Protein AF-F0GF31-F1 (afdb_monomer_lite)

Foldseek 3Di:
DDCPPPVNVPDPDDPDLDDPDAPPPVPPDHDSSVVSVVVVVVVVVVVVCVVVVPDLVNVLVVCVVDPSVCVSPDDCVNPDDDDQLDQDDDPPDDPVSSVVSCVVSVVDDD

Structure (mmCIF, N/CA/C/O backbone):
data_AF-F0GF31-F1
#
_entr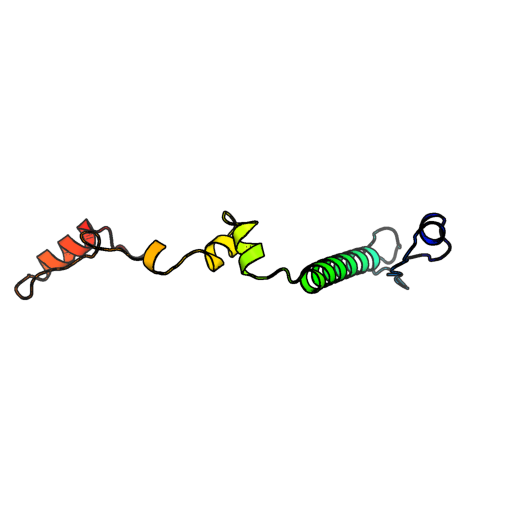y.id   AF-F0GF31-F1
#
loop_
_atom_site.group_PDB
_atom_site.id
_atom_site.type_symbol
_atom_site.label_atom_id
_atom_site.label_alt_id
_atom_site.label_comp_id
_atom_site.label_asym_id
_atom_site.label_entity_id
_atom_site.label_seq_id
_atom_site.pdbx_PDB_ins_code
_atom_site.Cartn_x
_atom_site.Cartn_y
_atom_site.Cartn_z
_atom_site.occupancy
_atom_site.B_iso_or_equiv
_atom_site.auth_seq_id
_atom_site.auth_comp_id
_atom_site.auth_asym_id
_atom_site.auth_atom_id
_atom_site.pdbx_PDB_model_num
ATOM 1 N N . GLY A 1 1 ? 16.012 -2.736 -18.466 1.00 73.81 1 GLY A N 1
ATOM 2 C CA . GLY A 1 1 ? 16.790 -1.653 -19.091 1.00 73.81 1 GLY A CA 1
ATOM 3 C C . GLY A 1 1 ? 17.545 -2.120 -20.324 1.00 73.81 1 GLY A C 1
ATOM 4 O O . GLY A 1 1 ? 17.311 -1.610 -21.408 1.00 73.81 1 GLY A O 1
ATOM 5 N N . ARG A 1 2 ? 18.488 -3.061 -20.182 1.00 85.38 2 ARG A N 1
ATOM 6 C CA . ARG A 1 2 ? 19.268 -3.594 -21.313 1.00 85.38 2 ARG A CA 1
ATOM 7 C C . ARG A 1 2 ? 19.182 -5.114 -21.330 1.00 85.38 2 ARG A C 1
ATOM 9 O O . ARG A 1 2 ? 19.712 -5.756 -20.424 1.00 85.38 2 ARG A O 1
ATOM 16 N N . ALA A 1 3 ? 18.500 -5.661 -22.334 1.00 86.56 3 ALA A N 1
ATOM 17 C CA . ALA A 1 3 ? 18.232 -7.094 -22.412 1.00 86.56 3 ALA A CA 1
ATOM 18 C C . ALA A 1 3 ? 19.513 -7.934 -22.523 1.00 86.56 3 ALA A C 1
ATOM 20 O O . ALA A 1 3 ? 19.618 -8.970 -21.883 1.00 86.56 3 ALA A O 1
ATOM 21 N N . GLU A 1 4 ? 20.512 -7.414 -23.234 1.00 92.19 4 GLU A N 1
ATOM 22 C CA . GLU A 1 4 ? 21.790 -8.094 -23.486 1.00 92.19 4 GLU A CA 1
ATOM 23 C C . GLU A 1 4 ? 22.864 -7.840 -22.415 1.00 92.19 4 GLU A C 1
ATOM 25 O O . GLU A 1 4 ? 24.018 -8.225 -22.576 1.00 92.19 4 GLU A O 1
ATOM 30 N N . SER A 1 5 ? 22.525 -7.165 -21.313 1.00 93.44 5 SER A N 1
ATOM 31 C CA . SER A 1 5 ? 23.463 -7.048 -20.187 1.00 93.44 5 SER A CA 1
ATOM 32 C C . SER A 1 5 ? 23.725 -8.416 -19.555 1.00 93.44 5 SER A C 1
ATOM 34 O O . SER A 1 5 ? 22.860 -9.284 -19.611 1.00 93.44 5 SER A O 1
ATOM 36 N N . SER A 1 6 ? 24.858 -8.588 -18.866 1.00 95.75 6 SER A N 1
ATOM 37 C CA . SER A 1 6 ? 25.172 -9.845 -18.168 1.00 95.75 6 SER A CA 1
ATOM 38 C C . SER A 1 6 ? 24.061 -10.290 -17.210 1.00 95.75 6 SER A C 1
ATOM 40 O O . SER A 1 6 ? 23.797 -11.476 -17.082 1.00 95.75 6 SER A O 1
ATOM 42 N N . LEU A 1 7 ? 23.377 -9.345 -16.553 1.00 92.81 7 LEU A N 1
ATOM 43 C CA . LEU A 1 7 ? 22.225 -9.656 -15.702 1.00 92.81 7 LEU A CA 1
ATOM 44 C C . LEU A 1 7 ? 21.021 -10.130 -16.530 1.00 92.81 7 LEU A C 1
ATOM 46 O O . LEU A 1 7 ? 20.323 -11.052 -16.130 1.00 92.81 7 LEU A O 1
ATOM 50 N N . GLY A 1 8 ? 20.777 -9.496 -17.679 1.00 92.94 8 GLY A N 1
ATOM 51 C CA . GLY A 1 8 ? 19.670 -9.836 -18.568 1.00 92.94 8 GLY A CA 1
ATOM 52 C C . GLY A 1 8 ? 19.831 -11.193 -19.249 1.00 92.94 8 GLY A C 1
ATOM 53 O O . GLY A 1 8 ? 18.834 -11.881 -19.427 1.00 92.94 8 GLY A O 1
ATOM 54 N N . THR A 1 9 ? 21.060 -11.597 -19.579 1.00 94.06 9 THR A N 1
ATOM 55 C CA . THR A 1 9 ? 21.347 -12.906 -20.187 1.00 94.06 9 THR A CA 1
ATOM 56 C C . THR A 1 9 ? 21.344 -14.055 -19.180 1.00 94.06 9 THR A C 1
ATOM 58 O O . THR A 1 9 ? 21.134 -15.197 -19.576 1.00 94.06 9 THR A O 1
ATOM 61 N N . LEU A 1 10 ? 21.568 -13.767 -17.893 1.00 95.75 10 LEU A N 1
ATOM 62 C CA . LEU A 1 10 ? 21.526 -14.748 -16.802 1.00 95.75 10 LEU A CA 1
ATOM 63 C C . LEU A 1 10 ? 20.141 -14.886 -16.146 1.00 95.75 10 LEU A C 1
ATOM 65 O O . LEU A 1 10 ? 19.959 -15.777 -15.322 1.00 95.75 10 LEU A O 1
ATOM 69 N N . ALA A 1 11 ? 19.186 -14.006 -16.456 1.00 94.81 11 ALA A N 1
ATOM 70 C CA . ALA A 1 11 ? 17.845 -14.040 -15.878 1.00 94.81 11 ALA A CA 1
ATOM 71 C C . ALA A 1 11 ? 16.901 -14.943 -16.685 1.00 94.81 11 ALA A C 1
ATOM 73 O O . ALA A 1 11 ? 16.856 -14.850 -17.909 1.00 94.81 11 ALA A O 1
ATOM 74 N N . ASP A 1 12 ? 16.069 -15.735 -16.000 1.00 95.56 12 ASP A N 1
ATOM 75 C CA . ASP A 1 12 ? 15.027 -16.550 -16.649 1.00 95.56 12 ASP A CA 1
ATOM 76 C C . ASP A 1 12 ? 13.960 -15.686 -17.338 1.00 95.56 12 ASP A C 1
ATOM 78 O O . ASP A 1 12 ? 13.418 -16.038 -18.385 1.00 95.56 12 ASP A O 1
ATOM 82 N N . VAL A 1 13 ? 13.648 -14.534 -16.737 1.00 93.62 13 VAL A N 1
ATOM 83 C CA . VAL A 1 13 ? 12.670 -13.570 -17.246 1.00 93.62 13 VAL A CA 1
ATOM 84 C C . VAL A 1 13 ? 13.229 -12.163 -17.097 1.00 93.62 13 VAL A C 1
ATOM 86 O O . VAL A 1 13 ? 13.663 -11.757 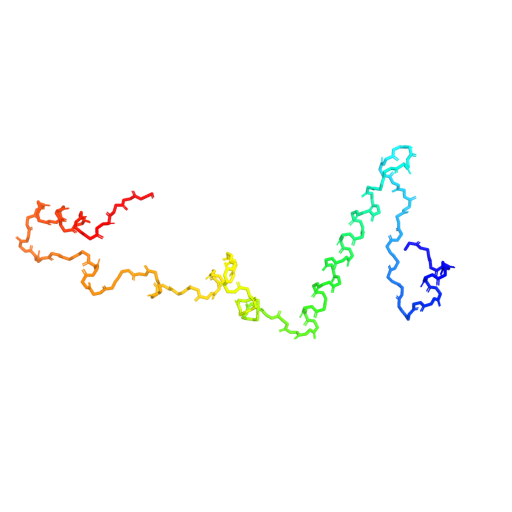-16.019 1.00 93.62 13 VAL A O 1
ATOM 89 N N . ASN A 1 14 ? 13.165 -11.387 -18.178 1.00 92.69 14 ASN A N 1
ATOM 90 C CA . ASN A 1 14 ? 13.612 -10.002 -18.194 1.00 92.69 14 ASN A CA 1
ATOM 91 C C . ASN A 1 14 ? 12.437 -9.044 -18.413 1.00 92.69 14 ASN A C 1
ATOM 93 O O . ASN A 1 14 ? 11.930 -8.898 -19.526 1.00 92.69 14 ASN A O 1
ATOM 97 N N . LEU A 1 15 ? 12.027 -8.354 -17.347 1.00 92.00 15 LEU A N 1
ATOM 98 C CA . LEU A 1 15 ? 11.026 -7.292 -17.416 1.00 92.00 15 LEU A CA 1
ATOM 99 C C . LEU A 1 15 ? 11.701 -5.979 -17.825 1.00 92.00 15 LEU A C 1
ATOM 101 O O . LEU A 1 15 ? 12.249 -5.232 -17.008 1.00 92.00 15 LEU A O 1
ATOM 105 N N . ASN A 1 16 ? 11.707 -5.703 -19.128 1.00 91.62 16 ASN A N 1
ATOM 106 C CA . ASN A 1 16 ? 12.460 -4.579 -19.662 1.00 91.62 16 ASN A CA 1
ATOM 107 C C . ASN A 1 16 ? 11.734 -3.226 -19.510 1.00 91.62 16 ASN A C 1
ATOM 109 O O . ASN A 1 16 ? 11.053 -2.779 -20.425 1.00 91.62 16 ASN A O 1
ATOM 113 N N . ALA A 1 17 ? 11.973 -2.517 -18.404 1.00 93.06 17 ALA A N 1
ATOM 114 C CA . ALA A 1 17 ? 11.552 -1.120 -18.214 1.00 93.06 17 ALA A CA 1
ATOM 115 C C . ALA A 1 17 ? 12.625 -0.103 -18.661 1.00 93.06 17 ALA A C 1
ATOM 117 O O . ALA A 1 17 ? 13.072 0.739 -17.883 1.00 93.06 17 ALA A O 1
ATOM 118 N N . ALA A 1 18 ? 13.130 -0.220 -19.892 1.00 93.00 18 ALA A N 1
ATOM 119 C CA . ALA A 1 18 ? 14.032 0.800 -20.430 1.00 93.00 18 ALA A CA 1
ATOM 120 C C . ALA A 1 18 ? 13.271 2.104 -20.697 1.00 93.00 18 ALA A C 1
ATOM 122 O O . ALA A 1 18 ? 12.171 2.078 -21.244 1.00 93.00 18 ALA A O 1
ATOM 123 N N . VAL A 1 19 ? 13.883 3.240 -20.369 1.00 93.50 19 VAL A N 1
ATOM 124 C CA . VAL A 1 19 ? 13.373 4.562 -20.748 1.00 93.50 19 VAL A CA 1
ATOM 125 C C . VAL A 1 19 ? 14.222 5.121 -21.882 1.00 93.50 19 VAL A C 1
ATOM 127 O O . VAL A 1 19 ? 15.441 4.948 -21.894 1.00 93.50 19 VAL A O 1
ATOM 130 N N . SER A 1 20 ? 13.585 5.773 -22.854 1.00 91.94 20 SER A N 1
ATOM 131 C CA . SER A 1 20 ? 14.281 6.348 -24.012 1.00 91.94 20 SER A CA 1
ATOM 132 C C . SER A 1 20 ? 15.094 7.593 -23.653 1.00 91.94 20 SER A C 1
ATOM 134 O O . SER A 1 20 ? 16.082 7.893 -24.321 1.00 91.94 20 SER A O 1
ATOM 136 N N . LYS A 1 21 ? 14.682 8.325 -22.611 1.00 92.75 21 LYS A N 1
ATOM 137 C CA . LYS A 1 21 ? 15.307 9.576 -22.184 1.00 92.75 21 LYS A CA 1
ATOM 138 C C . LYS A 1 21 ? 15.010 9.868 -20.712 1.00 92.75 21 LYS A C 1
ATOM 140 O O . LYS A 1 21 ? 13.893 9.648 -20.251 1.00 92.75 21 LYS A O 1
ATOM 145 N N . GLU A 1 22 ? 15.992 10.416 -20.002 1.00 95.88 22 GLU A N 1
ATOM 146 C CA . GLU A 1 22 ? 15.788 10.999 -18.674 1.00 95.88 22 GLU A CA 1
ATOM 147 C C . GLU A 1 22 ? 15.228 12.422 -18.756 1.00 95.88 22 GLU A C 1
ATOM 149 O O . GLU A 1 22 ? 15.517 13.181 -19.685 1.00 95.88 22 GLU A O 1
ATOM 154 N N . ALA A 1 23 ? 14.459 12.819 -17.745 1.00 93.62 23 ALA A N 1
ATOM 155 C CA . ALA A 1 23 ? 14.005 14.199 -17.623 1.00 93.62 23 ALA A CA 1
ATOM 156 C C . ALA A 1 23 ? 15.159 15.148 -17.247 1.00 93.62 23 ALA A C 1
ATOM 158 O O . ALA A 1 23 ? 15.127 16.322 -17.610 1.00 93.62 23 ALA A O 1
ATOM 159 N N . CYS A 1 24 ? 16.192 14.650 -16.553 1.00 91.94 24 CYS A N 1
ATOM 160 C CA . CYS A 1 24 ? 17.394 15.418 -16.231 1.00 91.94 24 CYS A CA 1
ATOM 161 C C . CYS A 1 24 ? 18.165 15.798 -17.516 1.00 91.94 24 CYS A C 1
ATOM 163 O O . CYS A 1 24 ? 18.681 14.903 -18.188 1.00 91.94 24 CYS A O 1
ATOM 165 N N . PRO A 1 25 ? 18.342 17.096 -17.842 1.00 86.62 25 PRO A N 1
ATOM 166 C CA . PRO A 1 25 ? 19.023 17.512 -19.074 1.00 86.62 25 PRO A CA 1
ATOM 167 C C . PRO A 1 25 ? 20.488 17.066 -19.158 1.00 86.62 25 PRO A C 1
ATOM 169 O O . PRO A 1 25 ? 21.004 16.854 -20.250 1.00 86.62 25 PRO A O 1
ATOM 172 N N . LEU A 1 26 ? 21.147 16.917 -18.004 1.00 91.31 26 LEU A N 1
ATOM 173 C CA . LEU A 1 26 ? 22.537 16.463 -17.899 1.00 91.31 26 LEU A CA 1
ATOM 174 C C . LEU A 1 26 ? 22.663 14.935 -17.826 1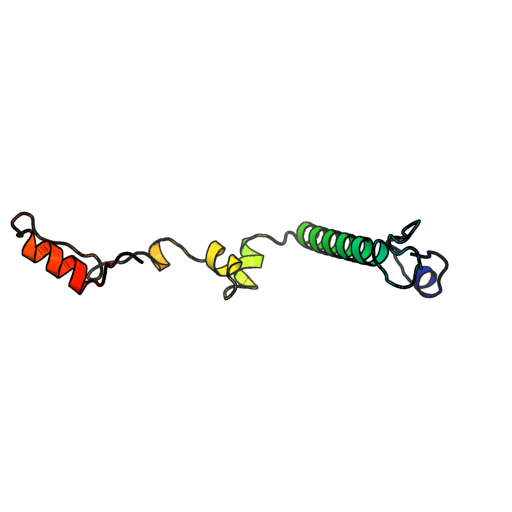.00 91.31 26 LEU A C 1
ATOM 176 O O . LEU A 1 26 ? 23.775 14.420 -17.808 1.00 91.31 26 LEU A O 1
ATOM 180 N N . ASN A 1 27 ? 21.540 14.212 -17.751 1.00 85.12 27 ASN A N 1
ATOM 181 C CA . ASN A 1 27 ? 21.493 12.755 -17.628 1.00 85.12 27 ASN A CA 1
ATOM 182 C C . ASN A 1 27 ? 22.273 12.194 -16.413 1.00 85.12 27 ASN A C 1
ATOM 184 O O . ASN A 1 27 ? 22.706 11.045 -16.426 1.00 85.12 27 ASN A O 1
ATOM 188 N N . LEU A 1 28 ? 22.481 13.019 -15.376 1.00 87.75 28 LEU A N 1
ATOM 189 C CA . LEU A 1 28 ? 23.239 12.659 -14.169 1.00 87.75 28 LEU A CA 1
ATOM 190 C C . LEU A 1 28 ? 22.358 12.037 -13.085 1.00 87.75 28 LEU A C 1
ATOM 192 O O . LEU A 1 28 ? 22.813 11.182 -12.330 1.00 87.75 28 LEU A O 1
ATOM 196 N N . ALA A 1 29 ? 21.108 12.490 -12.989 1.00 91.94 29 ALA A N 1
ATOM 197 C CA . ALA A 1 29 ? 20.162 12.030 -11.986 1.00 91.94 29 ALA A CA 1
ATOM 198 C C . ALA A 1 29 ? 19.095 11.143 -12.641 1.00 91.94 29 ALA A C 1
ATOM 200 O O . ALA A 1 29 ? 18.498 11.560 -13.641 1.00 91.94 29 ALA A O 1
ATOM 201 N N . PRO A 1 30 ? 18.820 9.953 -12.083 1.00 92.88 30 PRO A N 1
ATOM 202 C CA . PRO A 1 30 ? 17.745 9.113 -12.575 1.00 92.88 30 PRO A CA 1
ATOM 203 C C . PRO A 1 30 ? 16.392 9.730 -12.202 1.00 92.88 30 PRO A C 1
ATOM 205 O O . PRO A 1 30 ? 16.163 10.133 -11.061 1.00 92.88 30 PRO A O 1
ATOM 208 N N . THR A 1 31 ? 15.495 9.819 -13.181 1.00 94.56 31 THR A N 1
ATOM 209 C CA . THR A 1 31 ? 14.191 10.485 -13.046 1.00 94.56 31 THR A CA 1
ATOM 210 C C . THR A 1 31 ? 13.082 9.634 -13.659 1.00 94.56 31 THR A C 1
ATOM 212 O O . THR A 1 31 ? 12.229 9.092 -12.956 1.00 94.56 31 THR A O 1
ATOM 215 N N . ALA A 1 32 ? 13.122 9.451 -14.977 1.00 95.81 32 ALA A N 1
ATOM 216 C CA . ALA A 1 32 ? 12.200 8.593 -15.697 1.00 95.81 32 ALA A CA 1
ATOM 217 C C . ALA A 1 32 ? 12.483 7.124 -15.368 1.00 95.81 32 ALA A C 1
ATOM 219 O O . ALA A 1 32 ? 11.547 6.367 -15.126 1.00 95.81 32 ALA A O 1
ATOM 220 N N . SER A 1 33 ? 13.758 6.724 -15.291 1.00 95.38 33 SER A N 1
ATOM 221 C CA . SER A 1 33 ? 14.131 5.340 -14.969 1.00 95.38 33 SER A CA 1
ATOM 222 C C . SER A 1 33 ? 13.732 4.916 -13.557 1.00 95.38 33 SER A C 1
ATOM 224 O O . SER A 1 33 ? 13.236 3.806 -13.382 1.00 95.38 33 SER A O 1
ATOM 226 N N . THR A 1 34 ? 13.887 5.783 -12.554 1.00 96.19 34 THR A N 1
ATOM 227 C CA . THR A 1 34 ? 13.446 5.496 -11.177 1.00 96.19 34 THR A CA 1
ATOM 228 C C . THR A 1 34 ? 11.930 5.418 -11.082 1.00 96.19 34 THR A C 1
ATOM 230 O O . THR A 1 34 ? 11.413 4.515 -10.431 1.00 96.19 34 THR A O 1
ATOM 233 N N . THR A 1 35 ? 11.212 6.292 -11.791 1.00 96.69 35 THR A N 1
ATOM 234 C CA . THR A 1 35 ? 9.744 6.233 -11.868 1.00 96.69 35 THR A CA 1
ATOM 235 C C . THR A 1 35 ? 9.270 4.945 -12.545 1.00 96.69 35 THR A C 1
ATOM 237 O O . THR A 1 35 ? 8.373 4.274 -12.041 1.00 96.69 35 THR A O 1
ATOM 240 N N . ALA A 1 36 ? 9.901 4.556 -13.658 1.00 96.56 36 ALA A N 1
ATOM 241 C CA . ALA A 1 36 ? 9.587 3.318 -14.364 1.00 96.56 36 ALA A CA 1
ATOM 242 C C . ALA A 1 36 ? 9.875 2.076 -13.505 1.00 96.56 36 ALA A C 1
ATOM 244 O O . ALA A 1 36 ? 9.082 1.139 -13.500 1.00 96.56 36 ALA A O 1
ATOM 245 N N . ALA A 1 37 ? 10.977 2.079 -12.748 1.00 95.88 37 ALA A N 1
ATOM 246 C CA . ALA A 1 37 ? 11.306 1.003 -11.818 1.00 95.88 37 ALA A CA 1
ATOM 247 C C . ALA A 1 37 ? 10.292 0.901 -10.667 1.00 95.88 37 ALA A C 1
ATOM 249 O O . ALA A 1 37 ? 9.877 -0.206 -10.335 1.00 95.88 37 ALA A O 1
ATOM 250 N N . LEU A 1 38 ? 9.860 2.036 -10.101 1.00 97.81 38 LEU A N 1
ATOM 251 C CA . LEU A 1 38 ? 8.838 2.073 -9.052 1.00 97.81 38 LEU A CA 1
ATOM 252 C C . LEU A 1 38 ? 7.506 1.505 -9.560 1.00 97.81 38 LEU A C 1
ATOM 254 O O . LEU A 1 38 ? 6.968 0.580 -8.962 1.00 97.81 38 LEU A O 1
ATOM 258 N N . ALA A 1 39 ? 7.030 1.989 -10.710 1.00 97.75 39 ALA A N 1
ATOM 259 C CA . ALA A 1 39 ? 5.786 1.514 -11.311 1.00 97.75 39 ALA A CA 1
ATOM 260 C C . ALA A 1 39 ? 5.840 0.020 -11.676 1.00 97.75 39 ALA A C 1
ATOM 262 O O . ALA A 1 39 ? 4.870 -0.704 -11.459 1.00 97.75 39 ALA A O 1
ATOM 263 N N . LEU A 1 40 ? 6.973 -0.460 -12.206 1.00 97.25 40 LEU A N 1
ATOM 264 C CA . LEU A 1 40 ? 7.162 -1.882 -12.498 1.00 97.25 40 LEU A CA 1
ATOM 265 C C . LEU A 1 40 ? 7.152 -2.726 -11.215 1.00 97.25 40 LEU A C 1
ATOM 267 O O . LEU A 1 40 ? 6.564 -3.807 -11.203 1.00 97.25 40 LEU A O 1
ATOM 271 N N . GLY A 1 41 ? 7.788 -2.238 -10.147 1.00 97.62 41 GLY A N 1
ATOM 272 C CA . GLY A 1 41 ? 7.790 -2.889 -8.839 1.00 97.62 41 GLY A CA 1
ATOM 273 C C . GLY A 1 41 ? 6.384 -3.023 -8.258 1.00 97.62 41 GLY A C 1
ATOM 274 O O . GLY A 1 41 ? 5.992 -4.122 -7.868 1.00 97.62 41 GLY A O 1
ATOM 275 N N . ASP A 1 42 ? 5.604 -1.940 -8.281 1.00 97.69 42 ASP A N 1
ATOM 276 C CA . ASP A 1 42 ? 4.214 -1.937 -7.817 1.00 97.69 42 ASP A CA 1
ATOM 277 C C . ASP A 1 42 ? 3.344 -2.886 -8.648 1.00 97.69 42 ASP A C 1
ATOM 279 O O . ASP A 1 42 ? 2.605 -3.699 -8.092 1.00 97.69 42 ASP A O 1
ATOM 283 N N . ALA A 1 43 ? 3.470 -2.847 -9.978 1.00 97.06 43 ALA A N 1
ATOM 284 C CA . ALA A 1 43 ? 2.730 -3.738 -10.866 1.00 97.06 43 ALA A CA 1
ATOM 285 C C . ALA A 1 43 ? 3.048 -5.215 -10.589 1.00 97.06 43 ALA A C 1
ATOM 287 O O . ALA A 1 43 ? 2.138 -6.042 -10.539 1.00 97.06 43 ALA A O 1
ATOM 288 N N . LEU A 1 44 ? 4.323 -5.548 -10.366 1.00 97.19 44 LEU A N 1
ATOM 289 C CA . LEU A 1 44 ? 4.733 -6.909 -10.034 1.00 97.19 44 LEU A CA 1
ATOM 290 C C . LEU A 1 44 ? 4.195 -7.342 -8.666 1.00 97.19 44 LEU A C 1
ATOM 292 O O . LEU A 1 44 ? 3.694 -8.457 -8.537 1.00 97.19 44 LEU A O 1
ATOM 296 N N . ALA A 1 45 ? 4.257 -6.469 -7.659 1.00 95.56 45 ALA A N 1
ATOM 297 C CA . ALA A 1 45 ? 3.714 -6.755 -6.336 1.00 95.56 45 ALA A CA 1
ATOM 298 C C . ALA A 1 45 ? 2.204 -7.025 -6.400 1.00 95.56 45 ALA A C 1
ATOM 300 O O . ALA A 1 45 ? 1.743 -8.040 -5.881 1.00 95.56 45 ALA A O 1
ATOM 301 N N . VAL A 1 46 ? 1.446 -6.171 -7.095 1.00 95.00 46 VAL A N 1
ATOM 302 C CA . VAL A 1 46 ? -0.005 -6.334 -7.276 1.00 95.00 46 VAL A CA 1
ATOM 303 C C . VAL A 1 46 ? -0.329 -7.609 -8.054 1.00 95.00 46 VAL A C 1
ATOM 305 O O . VAL A 1 46 ? -1.201 -8.363 -7.632 1.00 95.00 46 VAL A O 1
ATOM 308 N N . ALA A 1 47 ? 0.400 -7.901 -9.134 1.00 96.19 47 ALA A N 1
ATOM 309 C CA . ALA A 1 47 ? 0.198 -9.124 -9.908 1.00 96.19 47 ALA A CA 1
ATOM 310 C C . ALA A 1 47 ? 0.444 -10.389 -9.068 1.00 96.19 47 ALA A C 1
ATOM 312 O O . ALA A 1 47 ? -0.301 -11.360 -9.177 1.00 96.19 47 ALA A O 1
ATOM 313 N N . VAL A 1 48 ? 1.461 -10.384 -8.200 1.00 95.81 48 VAL A N 1
ATOM 314 C CA . VAL A 1 48 ? 1.737 -11.508 -7.292 1.00 95.81 48 VAL A CA 1
ATOM 315 C C . VAL A 1 48 ? 0.669 -11.631 -6.204 1.00 95.81 48 VAL A C 1
ATOM 317 O O . VAL A 1 48 ? 0.296 -12.753 -5.862 1.00 95.81 48 VAL A O 1
ATOM 320 N N . LEU A 1 49 ? 0.178 -10.513 -5.660 1.00 94.88 49 LEU A N 1
ATOM 321 C CA . LEU A 1 49 ? -0.920 -10.515 -4.689 1.00 94.88 49 LEU A CA 1
ATOM 322 C C . LEU A 1 49 ? -2.179 -11.146 -5.297 1.00 94.88 49 LEU A C 1
ATOM 324 O O . LEU A 1 49 ? -2.734 -12.069 -4.704 1.00 94.88 49 LEU A O 1
ATOM 328 N N . ASP A 1 50 ? -2.566 -10.712 -6.498 1.00 94.81 50 ASP A N 1
ATOM 329 C CA . ASP A 1 50 ? -3.737 -11.228 -7.214 1.0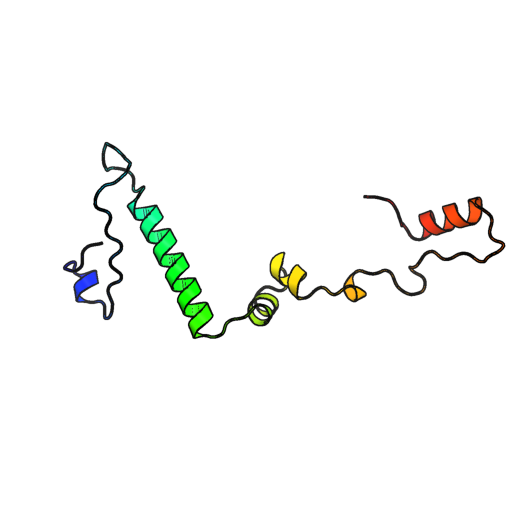0 94.81 50 ASP A CA 1
ATOM 330 C C . ASP A 1 50 ? -3.584 -12.714 -7.570 1.00 94.81 50 ASP A C 1
ATOM 332 O O . ASP A 1 50 ? -4.437 -13.533 -7.233 1.00 94.81 50 ASP A O 1
ATOM 336 N N . ALA A 1 51 ? -2.434 -13.109 -8.129 1.00 96.56 51 ALA A N 1
ATOM 337 C CA . ALA A 1 51 ? -2.153 -14.505 -8.471 1.00 96.56 51 ALA A CA 1
ATOM 338 C C . ALA A 1 51 ? -2.150 -15.445 -7.251 1.00 96.56 51 ALA A C 1
ATOM 340 O O . ALA A 1 51 ? -2.379 -16.647 -7.391 1.00 96.56 51 ALA A O 1
ATOM 341 N N . ARG A 1 52 ? -1.881 -14.919 -6.049 1.00 95.50 52 ARG A N 1
ATOM 342 C CA . ARG A 1 52 ? -1.958 -15.667 -4.785 1.00 95.50 52 ARG A CA 1
ATOM 343 C C . ARG A 1 52 ? -3.334 -15.601 -4.119 1.00 95.50 52 ARG A C 1
ATOM 345 O O . ARG A 1 52 ? -3.498 -16.210 -3.066 1.00 95.50 52 ARG A O 1
ATOM 352 N N . GLY A 1 53 ? -4.293 -14.877 -4.696 1.00 94.12 53 GLY A N 1
ATOM 353 C CA . GLY A 1 53 ? -5.600 -14.633 -4.089 1.00 94.12 53 GLY A CA 1
ATOM 354 C C . GLY A 1 53 ? -5.513 -13.854 -2.775 1.00 94.12 53 GLY A C 1
ATOM 355 O O . GLY A 1 53 ? -6.358 -14.041 -1.906 1.00 94.12 53 GLY A O 1
ATOM 356 N N . PHE A 1 54 ? -4.477 -13.025 -2.599 1.00 93.00 54 PHE A N 1
ATOM 357 C CA . PHE A 1 54 ? -4.256 -12.271 -1.368 1.00 93.00 54 PHE A CA 1
ATOM 358 C C . PHE A 1 54 ? -5.320 -11.178 -1.224 1.00 93.00 54 PHE A C 1
ATOM 360 O O . PHE A 1 54 ? -5.320 -10.190 -1.962 1.00 93.00 54 PHE A O 1
ATOM 367 N N . GLY A 1 55 ? -6.229 -11.360 -0.266 1.00 88.44 55 GLY A N 1
ATOM 368 C CA . GLY A 1 55 ? -7.399 -10.503 -0.089 1.00 88.44 55 GLY A CA 1
ATOM 369 C C . GLY A 1 55 ? -7.274 -9.473 1.034 1.00 88.44 55 GLY A C 1
ATOM 370 O O . GLY A 1 55 ? -6.254 -9.342 1.715 1.00 88.44 55 GLY A O 1
ATOM 371 N N . SER A 1 56 ? -8.373 -8.752 1.274 1.00 86.88 56 SER A N 1
ATOM 372 C CA . SER A 1 56 ? -8.494 -7.812 2.396 1.00 86.88 56 SER A CA 1
ATOM 373 C C . SER A 1 56 ? -8.274 -8.489 3.748 1.00 86.88 56 SER A C 1
ATOM 375 O O . SER A 1 56 ? -7.614 -7.921 4.614 1.00 86.88 56 SER A O 1
ATOM 377 N N . ASP A 1 57 ? -8.786 -9.705 3.924 1.00 86.75 57 ASP A N 1
ATOM 378 C CA . ASP A 1 57 ? -8.716 -10.426 5.197 1.00 86.75 57 ASP A CA 1
ATOM 379 C C . ASP A 1 57 ? -7.285 -10.877 5.509 1.00 86.75 57 ASP A C 1
ATOM 381 O O . ASP A 1 57 ? -6.833 -10.790 6.655 1.00 86.75 57 ASP A O 1
ATOM 385 N N . ASP A 1 58 ? -6.529 -11.281 4.486 1.00 88.31 58 ASP A N 1
ATOM 386 C CA . ASP A 1 58 ? -5.102 -11.571 4.619 1.00 88.31 58 ASP A CA 1
ATOM 387 C C . ASP A 1 58 ? -4.318 -10.310 4.967 1.00 88.31 58 ASP A C 1
ATOM 389 O O . ASP A 1 58 ? -3.508 -10.323 5.895 1.00 88.31 58 ASP A O 1
ATOM 393 N N . PHE A 1 59 ? -4.619 -9.189 4.300 1.00 86.88 59 PHE A N 1
ATOM 394 C CA . PHE A 1 59 ? -3.996 -7.906 4.617 1.00 86.88 59 PHE A CA 1
ATOM 395 C C . PHE A 1 59 ? -4.230 -7.519 6.081 1.00 86.88 59 PHE A C 1
ATOM 397 O O . PHE A 1 59 ? -3.295 -7.141 6.794 1.00 86.88 59 PHE A O 1
ATOM 404 N N . ALA A 1 60 ? -5.480 -7.636 6.524 1.00 87.38 60 ALA A N 1
ATOM 405 C CA . ALA A 1 60 ? -5.922 -7.313 7.866 1.00 87.38 60 ALA A CA 1
ATOM 406 C C . ALA A 1 60 ? -5.192 -8.158 8.920 1.00 87.38 60 ALA A C 1
ATOM 408 O O . ALA A 1 60 ? -4.689 -7.623 9.911 1.00 87.38 60 ALA A O 1
ATOM 409 N N . ARG A 1 61 ? -5.057 -9.463 8.664 1.00 85.25 61 ARG A N 1
ATOM 410 C CA . ARG A 1 61 ? -4.354 -10.411 9.538 1.00 85.25 61 ARG A CA 1
ATOM 411 C C . ARG A 1 61 ? -2.839 -10.230 9.557 1.00 85.25 61 ARG A C 1
ATOM 413 O O . ARG A 1 61 ? -2.232 -10.436 10.604 1.00 85.25 61 ARG A O 1
ATOM 420 N N . SER A 1 62 ? -2.224 -9.857 8.438 1.00 86.38 62 SER A N 1
ATOM 421 C CA . SER A 1 62 ? -0.778 -9.611 8.361 1.00 86.38 62 SER A CA 1
ATOM 422 C C . SER A 1 62 ? -0.368 -8.263 8.961 1.00 86.38 62 SER A C 1
ATOM 424 O O . SER A 1 62 ? 0.778 -8.110 9.375 1.00 86.38 62 SER A O 1
ATOM 426 N N . HIS A 1 63 ? -1.292 -7.298 9.049 1.00 89.12 63 HIS A N 1
ATOM 427 C CA . HIS A 1 63 ? -1.006 -5.939 9.525 1.00 89.12 63 HIS A CA 1
ATOM 428 C C . HIS A 1 63 ? -2.028 -5.414 10.554 1.00 89.12 63 HIS A C 1
ATOM 430 O O . HIS A 1 63 ? -2.508 -4.283 10.412 1.00 89.12 63 HIS A O 1
ATOM 436 N N . PRO A 1 64 ? -2.347 -6.158 11.631 1.00 81.69 64 PRO A N 1
ATOM 437 C CA . PRO A 1 64 ? -3.452 -5.818 12.534 1.00 81.69 64 PRO A CA 1
ATOM 438 C C . PRO A 1 64 ? -3.233 -4.497 13.291 1.00 81.69 64 PRO A C 1
ATOM 440 O O . PRO A 1 64 ? -4.184 -3.784 13.598 1.00 81.69 64 PRO A O 1
ATOM 443 N N . GLY A 1 65 ? -1.974 -4.127 13.554 1.00 82.44 65 GLY A N 1
ATOM 444 C CA . GLY A 1 65 ? -1.607 -2.866 14.209 1.00 82.44 65 GLY A CA 1
ATOM 445 C C . GLY A 1 65 ? -1.555 -1.646 13.278 1.00 82.44 65 GLY A C 1
ATOM 446 O O . GLY A 1 65 ? -1.383 -0.521 13.753 1.00 82.44 65 GLY A O 1
ATOM 447 N N . GLY A 1 66 ? -1.688 -1.839 11.963 1.00 85.44 66 GLY A N 1
ATOM 448 C CA . GLY A 1 66 ? -1.690 -0.759 10.975 1.00 85.44 66 GLY A CA 1
ATOM 449 C C . GLY A 1 66 ? -3.048 -0.063 10.871 1.00 85.44 66 GLY A C 1
ATOM 450 O O . GLY A 1 66 ? -4.075 -0.613 11.260 1.00 85.44 66 GLY A O 1
ATOM 451 N N . ALA A 1 67 ? -3.081 1.148 10.306 1.00 84.62 67 ALA A N 1
ATOM 452 C CA . ALA A 1 67 ? -4.335 1.885 10.115 1.00 84.62 67 ALA A CA 1
ATOM 453 C C . ALA A 1 67 ? -5.347 1.112 9.248 1.00 84.62 67 ALA A C 1
ATOM 455 O O . ALA A 1 67 ? -6.532 1.069 9.575 1.00 84.62 67 ALA A O 1
ATOM 456 N N . LEU A 1 68 ? -4.873 0.463 8.179 1.00 80.50 68 LEU A N 1
ATOM 457 C CA . LEU A 1 68 ? -5.728 -0.318 7.288 1.00 80.50 68 LEU A CA 1
ATOM 458 C C . LEU A 1 68 ? -6.179 -1.637 7.932 1.00 80.50 68 LEU A C 1
ATOM 460 O O . LEU A 1 68 ? -7.354 -1.973 7.843 1.00 80.50 68 LEU A O 1
ATOM 464 N N . GLY A 1 69 ? -5.292 -2.336 8.649 1.00 84.94 69 GLY A N 1
ATOM 465 C CA . GLY A 1 69 ? -5.665 -3.546 9.387 1.00 84.94 69 GLY A CA 1
ATOM 466 C C . GLY A 1 69 ? -6.697 -3.266 10.475 1.00 84.94 69 GLY A C 1
ATOM 467 O O . GLY A 1 69 ? -7.712 -3.951 10.530 1.00 84.94 69 GLY A O 1
ATOM 468 N N . ARG A 1 70 ? -6.528 -2.186 11.252 1.00 86.06 70 ARG A N 1
ATOM 469 C CA . ARG A 1 70 ? -7.565 -1.721 12.186 1.00 86.06 70 ARG A CA 1
ATOM 470 C C . ARG A 1 70 ? -8.882 -1.440 11.469 1.00 86.06 70 ARG A C 1
ATOM 472 O O . ARG A 1 70 ? -9.909 -1.949 11.884 1.00 86.06 70 ARG A O 1
ATOM 479 N N . ARG A 1 71 ? -8.870 -0.706 10.351 1.00 82.50 71 ARG A N 1
ATOM 480 C CA . ARG A 1 71 ? -10.095 -0.430 9.579 1.00 82.50 71 ARG A CA 1
ATOM 481 C C . ARG A 1 71 ? -10.826 -1.704 9.134 1.00 82.50 71 ARG A C 1
ATOM 483 O O . ARG A 1 71 ? -12.049 -1.690 9.077 1.00 82.50 71 ARG A O 1
ATOM 490 N N . LEU A 1 72 ? -10.095 -2.762 8.791 1.00 86.38 72 LEU A N 1
ATOM 491 C CA . LEU A 1 72 ? -10.669 -4.023 8.316 1.00 86.38 72 LEU A CA 1
ATOM 492 C C . LEU A 1 72 ? -11.110 -4.954 9.458 1.00 86.38 72 LEU A C 1
ATOM 494 O O . LEU A 1 72 ? -12.028 -5.743 9.268 1.00 86.38 72 LEU A O 1
ATOM 498 N N . LEU A 1 73 ? -10.480 -4.866 10.635 1.00 86.75 73 LEU A N 1
ATOM 499 C CA . LEU A 1 73 ? -10.757 -5.748 11.779 1.00 86.75 73 LEU A CA 1
ATOM 500 C C . LEU A 1 73 ? -11.645 -5.126 12.859 1.00 86.75 73 LEU A C 1
ATOM 502 O O . LEU A 1 73 ? -12.131 -5.853 13.718 1.00 86.75 73 LEU A O 1
ATOM 506 N N . THR A 1 74 ? -11.821 -3.804 12.865 1.00 86.56 74 THR A N 1
ATOM 507 C CA . THR A 1 74 ? -12.594 -3.095 13.888 1.00 86.56 74 THR A CA 1
ATOM 508 C C . THR A 1 74 ? -14.073 -3.055 13.519 1.00 86.56 74 THR A C 1
ATOM 510 O O . THR A 1 74 ? -14.474 -2.444 12.530 1.00 86.56 74 THR A O 1
ATOM 513 N N . TYR A 1 75 ? -14.897 -3.669 14.360 1.00 87.50 75 TYR A N 1
ATOM 514 C CA . TYR A 1 75 ? -16.351 -3.661 14.271 1.00 87.50 75 TYR A CA 1
ATOM 515 C C . TYR A 1 75 ? -16.948 -2.568 15.163 1.00 87.50 75 TYR A C 1
ATOM 517 O O . TYR A 1 75 ? -16.326 -2.108 16.118 1.00 87.50 75 TYR A O 1
ATOM 525 N N . VAL A 1 76 ? -18.212 -2.202 14.917 1.00 90.00 76 VAL A N 1
ATOM 526 C CA . VAL A 1 76 ? -18.951 -1.245 15.767 1.00 90.00 76 VAL A CA 1
ATOM 527 C C . VAL A 1 76 ? -18.921 -1.673 17.233 1.00 90.00 76 VAL A C 1
ATOM 529 O O . VAL A 1 76 ? -18.667 -0.847 18.101 1.00 90.00 76 VAL A O 1
ATOM 532 N N . ARG A 1 77 ? -19.089 -2.972 17.507 1.00 90.19 77 ARG A N 1
ATOM 533 C CA . ARG A 1 77 ? -19.034 -3.531 18.867 1.00 90.19 77 ARG A CA 1
ATOM 534 C C . ARG A 1 77 ? -17.698 -3.322 19.586 1.00 90.19 77 ARG A C 1
ATOM 536 O O . ARG A 1 77 ? -17.687 -3.319 20.808 1.00 90.19 77 ARG A O 1
ATOM 543 N N . ASP A 1 78 ? -16.606 -3.138 18.846 1.00 87.88 78 ASP A N 1
ATOM 544 C CA . ASP A 1 78 ? -15.272 -2.955 19.422 1.00 87.88 78 ASP A CA 1
ATOM 545 C C . ASP A 1 78 ? -15.032 -1.491 19.842 1.00 87.88 78 ASP A C 1
ATOM 547 O O . ASP A 1 78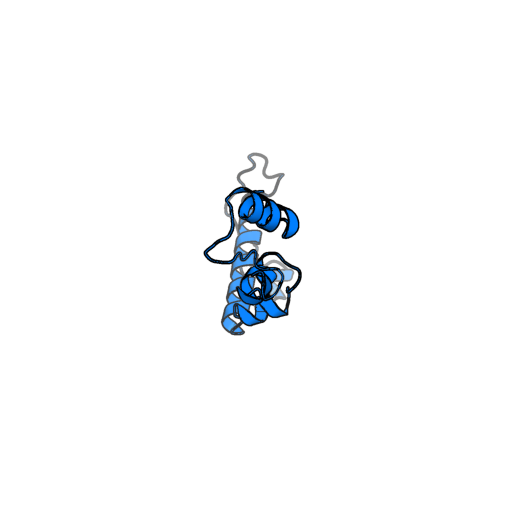 ? -14.065 -1.199 20.542 1.00 87.88 78 ASP A O 1
ATOM 551 N N . VAL A 1 79 ? -15.898 -0.563 19.410 1.00 88.25 79 VAL A N 1
ATOM 552 C CA . VAL A 1 79 ? -15.762 0.889 19.641 1.00 88.25 79 VAL A CA 1
ATOM 553 C C . VAL A 1 79 ? -16.978 1.482 20.360 1.00 88.25 79 VAL A C 1
ATOM 555 O O . VAL A 1 79 ? -16.861 2.491 21.057 1.00 88.25 79 VAL A O 1
ATOM 558 N N . MET A 1 80 ? -18.161 0.889 20.192 1.00 91.31 80 MET A N 1
ATOM 559 C CA . MET A 1 80 ? -19.391 1.385 20.799 1.00 91.31 80 MET A CA 1
ATOM 560 C C . MET A 1 80 ? -19.353 1.219 22.320 1.00 91.31 80 MET A C 1
ATOM 562 O O . MET A 1 80 ? -18.987 0.167 22.848 1.00 91.31 80 MET A O 1
ATOM 566 N N . ARG A 1 81 ? -19.802 2.254 23.034 1.00 90.56 81 ARG A N 1
ATOM 567 C CA . ARG A 1 81 ? -20.066 2.145 24.472 1.00 90.56 81 ARG A CA 1
ATOM 568 C C . ARG A 1 81 ? -21.225 1.175 24.690 1.00 90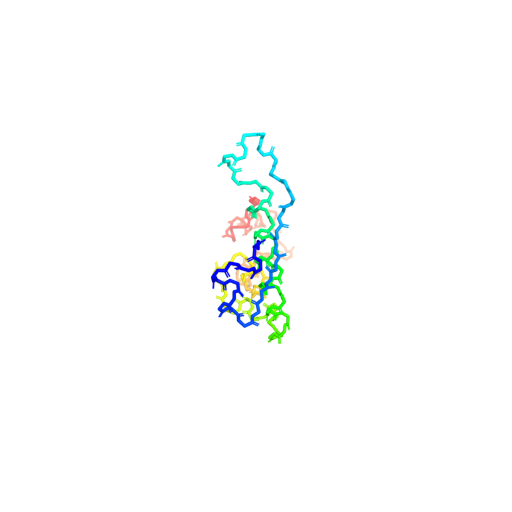.56 81 ARG A C 1
ATOM 570 O O . ARG A 1 81 ? -22.191 1.195 23.930 1.00 90.56 81 ARG A O 1
ATOM 577 N N . SER A 1 82 ? -21.118 0.342 25.717 1.00 91.69 82 SER A N 1
ATOM 578 C CA . SER A 1 82 ? -22.083 -0.719 26.015 1.00 91.69 82 SER A CA 1
ATOM 579 C C . SER A 1 82 ? -22.401 -0.751 27.508 1.00 91.69 82 SER A C 1
ATOM 581 O O . SER A 1 82 ? -21.582 -0.329 28.322 1.00 91.69 82 SER A O 1
ATOM 583 N N . GLY A 1 83 ? -23.581 -1.262 27.868 1.00 90.88 83 GLY A N 1
ATOM 584 C CA . GLY A 1 83 ? -24.001 -1.403 29.266 1.00 90.88 83 GLY A CA 1
ATOM 585 C C . GLY A 1 83 ? -23.934 -0.080 30.028 1.00 90.88 83 GLY A C 1
ATOM 586 O O . GLY A 1 83 ? -24.403 0.947 29.539 1.00 90.88 83 GLY A O 1
ATOM 587 N N . ASP A 1 84 ? -23.296 -0.109 31.195 1.00 89.81 84 ASP A N 1
ATOM 588 C CA . ASP A 1 84 ? -23.184 1.047 32.083 1.00 89.81 84 ASP A CA 1
ATOM 589 C C . ASP A 1 84 ? -22.391 2.210 31.477 1.00 89.81 84 ASP A C 1
ATOM 591 O O . ASP A 1 84 ? -22.497 3.329 31.970 1.00 89.81 84 ASP A O 1
ATOM 595 N N . ASP A 1 85 ? -21.609 2.006 30.415 1.00 89.75 85 ASP A N 1
ATOM 596 C CA . ASP A 1 85 ? -20.897 3.101 29.748 1.00 89.75 85 ASP A CA 1
ATOM 597 C C . ASP A 1 85 ? -21.812 3.951 28.854 1.00 89.75 85 ASP A C 1
ATOM 599 O O . ASP A 1 85 ? -21.429 5.049 28.440 1.00 89.75 85 ASP A O 1
ATOM 603 N N . VAL A 1 86 ? -23.028 3.482 28.561 1.00 93.25 86 VAL A N 1
ATOM 604 C CA . VAL A 1 86 ? -24.030 4.255 27.822 1.00 93.25 86 VAL A CA 1
ATOM 605 C C . VAL A 1 86 ? -24.709 5.240 28.783 1.00 93.25 86 VAL A C 1
ATOM 607 O O . VAL A 1 86 ? -25.299 4.813 29.774 1.00 93.25 86 VAL A O 1
ATOM 610 N N . PRO A 1 87 ? -24.665 6.563 28.533 1.00 92.31 87 PRO A N 1
ATOM 611 C CA . PRO A 1 87 ? -25.399 7.512 29.358 1.00 92.31 87 PRO A CA 1
ATOM 612 C C . PRO A 1 87 ? -26.900 7.355 29.116 1.00 92.31 87 PRO A C 1
ATOM 614 O O . PRO A 1 87 ? -27.407 7.662 28.038 1.00 92.31 87 PRO A O 1
ATOM 617 N N . SER A 1 88 ? -27.609 6.898 30.142 1.00 93.19 88 SER A N 1
ATOM 618 C CA . SER A 1 88 ? -29.064 6.770 30.152 1.00 93.19 88 SER A CA 1
ATOM 619 C C . SER A 1 88 ? -29.645 7.432 31.396 1.00 93.19 88 SER A C 1
ATOM 621 O O . SER A 1 88 ? -29.070 7.333 32.480 1.00 93.19 88 SER A O 1
ATOM 623 N N . VAL A 1 89 ? -30.805 8.067 31.249 1.00 94.75 89 VAL A N 1
ATOM 624 C CA . VAL A 1 89 ? -31.602 8.622 32.350 1.00 94.75 89 VAL A CA 1
ATOM 625 C C . VAL A 1 89 ? -33.037 8.104 32.268 1.00 94.75 89 VAL A C 1
ATOM 627 O O . VAL A 1 89 ? -33.484 7.684 31.202 1.00 94.75 89 VAL A O 1
ATOM 630 N N . GLY A 1 90 ? -33.748 8.113 33.397 1.00 95.56 90 GLY A N 1
ATOM 631 C CA . GLY A 1 90 ? -35.177 7.794 33.437 1.00 95.56 90 GLY A CA 1
ATOM 632 C C . GLY A 1 90 ? -36.037 8.885 32.791 1.00 95.56 90 GLY A C 1
ATOM 633 O O . GLY A 1 90 ? -35.573 10.004 32.581 1.00 95.56 90 GLY A O 1
ATOM 634 N N . LEU A 1 91 ? -37.304 8.566 32.506 1.00 95.31 91 LEU A N 1
ATOM 635 C CA . LEU A 1 91 ? -38.244 9.489 31.850 1.00 95.31 91 LEU A CA 1
ATOM 636 C C . LEU A 1 91 ? -38.526 10.755 32.672 1.00 95.31 91 LEU A C 1
ATOM 638 O O . LEU A 1 91 ? -38.769 11.810 32.095 1.00 95.31 91 LEU A O 1
ATOM 642 N N . ASP A 1 92 ? -38.439 10.655 33.998 1.00 96.69 92 ASP A N 1
ATOM 643 C CA . ASP A 1 92 ? -38.714 11.759 34.924 1.00 96.69 92 ASP A CA 1
ATOM 644 C C . ASP A 1 92 ? -37.454 12.560 35.304 1.00 96.69 92 ASP A C 1
ATOM 646 O O . ASP A 1 92 ? -37.493 13.411 36.193 1.00 96.69 92 ASP A O 1
ATOM 650 N N . ALA A 1 93 ? -36.311 12.272 34.673 1.00 95.69 93 ALA A N 1
ATOM 651 C CA . ALA A 1 93 ? -35.052 12.931 34.991 1.00 95.69 93 ALA A CA 1
ATOM 652 C C . ALA A 1 93 ? -35.049 14.401 34.558 1.00 95.69 93 ALA A C 1
ATOM 654 O O . ALA A 1 93 ? -35.559 14.773 33.498 1.00 95.69 93 ALA A O 1
ATOM 655 N N . THR A 1 94 ? -34.408 15.249 35.358 1.00 97.00 94 THR A N 1
ATOM 656 C CA . THR A 1 94 ? -34.256 16.661 35.015 1.00 97.00 94 THR A CA 1
ATOM 657 C C . THR A 1 94 ? -33.169 16.857 33.957 1.00 97.00 94 THR A C 1
ATOM 659 O O . THR A 1 94 ? -32.288 16.018 33.753 1.00 97.00 94 THR A O 1
ATOM 662 N N . LEU A 1 95 ? -33.163 18.029 33.316 1.00 94.19 95 LEU A N 1
ATOM 663 C CA . LEU A 1 95 ? -32.069 18.419 32.422 1.00 94.19 95 LEU A CA 1
ATOM 664 C C . LEU A 1 95 ? -30.705 18.403 33.137 1.00 94.19 95 LEU A C 1
ATOM 666 O O . LEU A 1 95 ? -29.693 18.050 32.531 1.00 94.19 95 LEU A O 1
ATOM 670 N N . SER A 1 96 ? -30.673 18.766 34.423 1.00 95.62 96 SER A N 1
ATOM 671 C CA . SER A 1 96 ? -29.445 18.744 35.222 1.00 95.62 96 SER A CA 1
ATOM 672 C C . SER A 1 96 ? -28.907 17.319 35.375 1.00 95.62 96 SER A C 1
ATOM 674 O O . SER A 1 96 ? -27.713 17.096 35.167 1.00 95.62 96 SER A O 1
ATOM 676 N N . ASP A 1 97 ? -29.792 16.348 35.618 1.00 94.81 97 ASP A N 1
ATOM 677 C CA . ASP A 1 97 ? -29.431 14.930 35.727 1.00 94.81 97 ASP A CA 1
ATOM 678 C C . ASP A 1 97 ? -28.863 14.390 34.408 1.00 94.81 97 ASP A C 1
ATOM 680 O O . ASP A 1 97 ? -27.840 13.702 34.402 1.00 94.81 97 ASP A O 1
ATOM 684 N N . ALA A 1 98 ? -29.474 14.751 33.274 1.00 93.06 98 ALA A N 1
ATOM 685 C CA . ALA A 1 98 ? -28.991 14.358 31.950 1.00 93.06 98 ALA A CA 1
ATOM 686 C C . ALA A 1 98 ? -27.589 14.921 31.650 1.00 93.06 98 ALA A C 1
ATOM 688 O O . ALA A 1 98 ? -26.708 14.190 31.190 1.00 93.06 98 ALA A O 1
ATOM 689 N N . LEU A 1 99 ? -27.349 16.200 31.960 1.00 92.25 99 LEU A N 1
ATOM 690 C CA . LEU A 1 99 ? -26.038 16.837 31.788 1.00 92.25 99 LEU A CA 1
ATOM 691 C C . LEU A 1 99 ? -24.968 16.197 32.681 1.00 92.25 99 LEU A C 1
ATOM 693 O O . LEU A 1 99 ? -23.836 15.970 32.232 1.00 92.25 99 LEU A O 1
ATOM 697 N N . PHE A 1 100 ? -25.322 15.866 33.925 1.00 93.12 100 PHE A N 1
ATOM 698 C CA . PHE A 1 100 ? -24.422 15.166 34.834 1.00 93.12 100 PHE A CA 1
ATOM 699 C C . PHE A 1 100 ? -24.083 13.764 34.312 1.00 93.12 100 PHE A C 1
ATOM 701 O O . PHE A 1 100 ? -22.907 13.405 34.279 1.00 93.12 100 PHE A O 1
ATOM 708 N N . GLN A 1 101 ? -25.068 13.004 33.817 1.00 93.31 101 GLN A N 1
ATOM 709 C CA . GLN A 1 101 ? -24.841 11.669 33.248 1.00 93.31 101 GLN A CA 1
ATOM 710 C C . GLN A 1 101 ? -23.925 11.687 32.019 1.00 93.31 101 GLN A C 1
ATOM 712 O O . GLN A 1 101 ? -22.957 10.928 31.963 1.00 93.31 101 GLN A O 1
ATOM 717 N N . ILE A 1 102 ? -24.160 12.588 31.061 1.00 91.44 102 ILE A N 1
ATOM 718 C CA . ILE A 1 102 ? -23.303 12.748 29.870 1.00 91.44 102 ILE A CA 1
ATOM 719 C C . ILE A 1 102 ? -21.857 13.067 30.284 1.00 91.44 102 ILE A C 1
ATOM 721 O O . ILE A 1 102 ? -20.900 12.491 29.753 1.00 91.44 102 ILE A O 1
ATOM 725 N N . THR A 1 103 ? -21.692 13.944 31.279 1.00 90.06 103 THR A N 1
ATOM 726 C CA . THR A 1 103 ? -20.378 14.327 31.810 1.00 90.06 103 THR A CA 1
ATOM 727 C C . THR A 1 103 ? -19.693 13.160 32.526 1.00 90.06 103 THR A C 1
ATOM 729 O O . THR A 1 103 ? -18.513 12.898 32.276 1.00 90.06 103 THR A O 1
ATOM 732 N N . ALA A 1 104 ? -20.424 12.428 33.371 1.00 90.25 104 ALA A N 1
ATOM 733 C CA . ALA A 1 104 ? -19.924 11.279 34.121 1.00 90.25 104 ALA A CA 1
ATOM 734 C C . ALA A 1 104 ? -19.457 10.145 33.194 1.00 90.25 104 ALA A C 1
ATOM 736 O O . ALA A 1 104 ? -18.399 9.559 33.424 1.00 90.25 104 ALA A O 1
ATOM 737 N N . LYS A 1 105 ? -20.183 9.894 32.095 1.00 91.31 105 LYS A N 1
ATOM 738 C CA . LYS A 1 105 ? -19.817 8.900 31.067 1.00 91.31 105 LYS A CA 1
ATOM 739 C C . LYS A 1 105 ? -18.794 9.412 30.045 1.00 91.31 105 LYS A C 1
ATOM 741 O O . LYS A 1 105 ? -18.506 8.741 29.053 1.00 91.31 105 LYS A O 1
ATOM 746 N N . ARG A 1 106 ? -18.194 10.586 30.298 1.00 87.19 106 ARG A N 1
ATOM 747 C CA . ARG A 1 106 ? -17.124 11.197 29.486 1.00 87.19 106 ARG A CA 1
ATOM 748 C C . ARG A 1 106 ? -17.507 11.321 28.010 1.00 87.19 106 ARG A C 1
ATOM 750 O O . ARG A 1 106 ? -16.661 11.185 27.125 1.00 87.19 106 ARG A O 1
ATOM 757 N N . LEU A 1 107 ? -18.783 11.584 27.741 1.00 81.25 107 LEU A N 1
ATOM 758 C CA . LEU A 1 107 ? -19.294 11.788 26.394 1.00 81.25 107 LEU A CA 1
ATOM 759 C C . LEU A 1 107 ? -19.093 13.266 26.020 1.00 81.25 107 LEU A C 1
ATOM 761 O O . LEU A 1 107 ? -20.028 14.057 25.966 1.00 81.25 107 LEU A O 1
ATOM 765 N N . ARG A 1 108 ? -17.826 13.663 25.865 1.00 67.88 108 ARG A N 1
ATOM 766 C CA . ARG A 1 108 ? -17.436 14.999 25.391 1.00 67.88 108 ARG A CA 1
ATOM 767 C C . ARG A 1 108 ? -17.282 14.958 23.871 1.00 67.88 108 ARG A C 1
ATOM 769 O O . ARG A 1 108 ? -16.842 13.941 23.340 1.00 67.88 108 ARG A O 1
ATOM 776 N N . MET A 1 109 ? -17.618 16.048 23.185 1.00 56.22 109 MET A N 1
ATOM 777 C CA . MET A 1 109 ? -17.225 16.210 21.784 1.00 56.22 109 MET A CA 1
ATOM 778 C C . MET A 1 109 ? -15.707 16.417 21.707 1.00 56.22 109 MET A C 1
ATOM 780 O O . MET A 1 109 ? -15.165 17.252 22.432 1.00 56.22 109 MET A O 1
ATOM 784 N N . THR A 1 110 ? -15.049 15.629 20.861 1.00 48.53 110 THR A N 1
ATOM 785 C CA . THR A 1 110 ? -13.673 15.832 20.383 1.00 48.53 110 THR A CA 1
ATOM 786 C C . THR A 1 110 ? -13.712 16.344 18.961 1.00 48.53 110 THR A C 1
ATOM 788 O O . THR A 1 110 ? -14.526 15.771 18.199 1.00 48.53 110 THR A O 1
#

Secondary structure (DSSP, 8-state):
--TTSHHHHH-SS------S--SSTTS-S-SHHHHHHHHHHHHHHHHHHHHTT--HHHHHHH-TTSHHHHHHH--HHHHS--GGGS----TT--HHHHHHHHHHTT----

Radius of gyration: 28.23 Å; chains: 1; bounding box: 64×35×60 Å

pLDDT: mean 90.59, std 7.25, range [48.53, 97.81]

Sequence (110 aa):
GRAESSLGTLADVNLNAAVSKEACPLNLAPTASTTAALALGDALAVAVLDARGFGSDDFARSHPGGALGRRLLTYVRDVMRSGDDVPSVGLDATLSDALFQITAKRLRMT